Protein AF-A0A368F8Y4-F1 (afdb_monomer_lite)

InterPro domains:
  IPR003582 ShKT domain [PF01549] (20-58)

Structure (mmCIF, N/CA/C/O backbone):
data_AF-A0A368F8Y4-F1
#
_entry.id   AF-A0A368F8Y4-F1
#
loop_
_atom_site.group_PDB
_atom_site.id
_atom_site.type_symbol
_atom_site.label_atom_id
_atom_site.label_alt_id
_atom_site.label_comp_id
_atom_site.label_asym_id
_atom_site.label_entity_id
_atom_site.label_seq_id
_atom_site.pdbx_PDB_ins_code
_atom_site.Cartn_x
_atom_site.Cartn_y
_atom_site.Cartn_z
_atom_site.occupancy
_atom_site.B_iso_or_equiv
_atom_site.auth_seq_id
_atom_site.auth_comp_id
_atom_site.auth_asym_id
_atom_site.auth_atom_id
_atom_site.pdbx_PDB_model_num
ATOM 1 N N . MET A 1 1 ? 37.748 8.030 -32.482 1.00 51.19 1 MET A N 1
ATOM 2 C CA . MET A 1 1 ? 37.245 6.651 -32.295 1.00 51.19 1 MET A CA 1
ATOM 3 C C . MET A 1 1 ? 35.750 6.762 -32.015 1.00 51.19 1 MET A C 1
ATOM 5 O O . MET A 1 1 ? 35.419 7.417 -31.034 1.00 51.19 1 MET A O 1
ATOM 9 N N . PRO A 1 2 ? 34.845 6.292 -32.888 1.00 51.22 2 PRO A N 1
ATOM 10 C CA . PRO A 1 2 ? 33.410 6.443 -32.652 1.00 51.22 2 PRO A CA 1
ATOM 11 C C . PRO A 1 2 ? 32.924 5.446 -31.586 1.00 51.22 2 PRO A C 1
ATOM 13 O O . PRO A 1 2 ? 33.267 4.267 -31.628 1.00 51.22 2 PRO A O 1
ATOM 16 N N . GLN A 1 3 ? 32.156 5.940 -30.613 1.00 57.53 3 GLN A N 1
ATOM 17 C CA . GLN A 1 3 ? 31.542 5.157 -29.535 1.00 57.53 3 GLN A CA 1
ATOM 18 C C . GLN A 1 3 ? 30.531 4.145 -30.120 1.00 57.53 3 GLN A C 1
ATOM 20 O O . GLN A 1 3 ? 29.735 4.526 -30.983 1.00 57.53 3 GLN A O 1
ATOM 25 N N . PRO A 1 4 ? 30.536 2.866 -29.697 1.00 58.03 4 PRO A N 1
ATOM 26 C CA . PRO A 1 4 ? 29.599 1.875 -30.212 1.00 58.03 4 PRO A CA 1
ATOM 27 C C . PRO A 1 4 ? 28.180 2.091 -29.662 1.00 58.03 4 PRO A C 1
ATOM 29 O O . PRO A 1 4 ? 27.968 2.406 -28.494 1.00 58.03 4 PRO A O 1
ATOM 32 N N . ARG A 1 5 ? 27.213 1.921 -30.566 1.00 62.00 5 ARG A N 1
ATOM 33 C CA . ARG A 1 5 ? 25.758 2.051 -30.396 1.00 62.00 5 ARG A CA 1
ATOM 34 C C . ARG A 1 5 ? 25.219 1.185 -29.237 1.00 62.00 5 ARG A C 1
ATOM 36 O O . ARG A 1 5 ? 25.680 0.053 -29.091 1.00 62.00 5 ARG A O 1
ATOM 43 N N . PRO A 1 6 ? 24.215 1.641 -28.462 1.00 56.22 6 PRO A N 1
ATOM 44 C CA . PRO A 1 6 ? 23.605 0.819 -27.419 1.00 56.22 6 PRO A CA 1
ATOM 45 C C . PRO A 1 6 ? 22.813 -0.352 -28.033 1.00 56.22 6 PRO A C 1
ATOM 47 O O . PRO A 1 6 ? 22.081 -0.191 -29.009 1.00 56.22 6 PRO A O 1
ATOM 50 N N . ASN A 1 7 ? 23.014 -1.546 -27.473 1.00 60.81 7 ASN A N 1
ATOM 51 C CA . ASN A 1 7 ? 22.454 -2.823 -27.925 1.00 60.81 7 ASN A CA 1
ATOM 52 C C . ASN A 1 7 ? 20.926 -2.908 -27.681 1.00 60.81 7 ASN A C 1
ATOM 54 O O . ASN A 1 7 ? 20.488 -2.618 -26.566 1.00 60.81 7 ASN A O 1
ATOM 58 N N . PRO A 1 8 ? 20.108 -3.388 -28.640 1.00 53.16 8 PRO A N 1
ATOM 59 C CA . PRO A 1 8 ? 18.652 -3.522 -28.500 1.00 53.16 8 PRO A CA 1
ATOM 60 C C . PRO A 1 8 ? 18.234 -4.821 -27.776 1.00 53.16 8 PRO A C 1
ATOM 62 O O . PRO A 1 8 ? 17.359 -5.544 -28.244 1.00 53.16 8 PRO A O 1
ATOM 65 N N . GLY A 1 9 ? 18.878 -5.156 -26.653 1.00 53.06 9 GLY A N 1
ATOM 66 C CA . GLY A 1 9 ? 18.687 -6.466 -26.014 1.00 53.06 9 GLY A CA 1
ATOM 67 C C . GLY A 1 9 ? 18.969 -6.548 -24.518 1.00 53.06 9 GLY A C 1
ATOM 68 O O . GLY A 1 9 ? 19.000 -7.650 -23.979 1.00 53.06 9 GLY A O 1
ATOM 69 N N . GLN A 1 10 ? 19.180 -5.429 -23.822 1.00 54.00 10 GLN A N 1
ATOM 70 C CA . GLN A 1 10 ? 19.246 -5.489 -22.364 1.00 54.00 10 GLN A CA 1
ATOM 71 C C . GLN A 1 10 ? 17.817 -5.591 -21.815 1.00 54.00 10 GLN A C 1
ATOM 73 O O . GLN A 1 10 ? 17.021 -4.684 -22.074 1.00 54.00 10 GLN A O 1
ATOM 78 N N . PRO A 1 11 ? 17.471 -6.647 -21.051 1.00 52.78 11 PRO A N 1
ATOM 79 C CA . PRO A 1 11 ? 16.287 -6.593 -20.218 1.00 52.78 11 PRO A CA 1
ATOM 80 C C . PRO A 1 11 ? 16.487 -5.385 -19.312 1.00 52.78 11 PRO A C 1
ATOM 82 O O . PRO A 1 11 ? 17.445 -5.333 -18.537 1.00 52.78 11 PRO A O 1
ATOM 85 N N . MET A 1 12 ? 15.631 -4.380 -19.481 1.00 59.53 12 MET A N 1
ATOM 86 C CA . MET A 1 12 ? 15.528 -3.253 -18.566 1.00 59.53 12 MET A CA 1
ATOM 87 C C . MET A 1 12 ? 15.571 -3.841 -17.153 1.00 59.53 12 MET A C 1
ATOM 89 O O . MET A 1 12 ? 14.838 -4.809 -16.927 1.00 59.53 12 MET A O 1
ATOM 93 N N . PRO A 1 13 ? 16.476 -3.389 -16.260 1.00 54.09 13 PRO A N 1
ATOM 94 C CA . PRO A 1 13 ? 16.651 -4.021 -14.964 1.00 54.09 13 PRO A CA 1
ATOM 95 C C . PRO A 1 13 ? 15.282 -4.061 -14.307 1.00 54.09 13 PRO A C 1
ATOM 97 O O . PRO A 1 13 ? 14.725 -3.020 -13.962 1.00 54.09 13 PRO A O 1
ATOM 100 N N . GLN A 1 14 ? 14.709 -5.265 -14.229 1.00 55.91 14 GLN A N 1
ATOM 101 C CA . GLN A 1 14 ? 13.471 -5.468 -13.506 1.00 55.91 14 GLN A CA 1
ATOM 102 C C . GLN A 1 14 ? 13.766 -4.926 -12.113 1.00 55.91 14 GLN A C 1
ATOM 104 O O . GLN A 1 14 ? 14.805 -5.304 -11.551 1.00 55.91 14 GLN A O 1
ATOM 109 N N . PRO A 1 15 ? 12.969 -3.973 -11.598 1.00 52.00 15 PRO A N 1
ATOM 110 C CA . PRO A 1 15 ? 13.193 -3.461 -10.263 1.00 52.00 15 PRO A CA 1
ATOM 111 C C . PRO A 1 15 ? 13.238 -4.684 -9.356 1.00 52.00 15 PRO A C 1
ATOM 113 O O . PRO A 1 15 ? 12.263 -5.431 -9.265 1.00 52.00 15 PRO A O 1
ATOM 116 N N . LYS A 1 16 ? 14.426 -4.960 -8.796 1.00 54.91 16 LYS A N 1
ATOM 117 C CA . LYS A 1 16 ? 14.619 -6.053 -7.844 1.00 54.91 16 LYS A CA 1
ATOM 118 C C . LYS A 1 16 ? 13.468 -5.955 -6.844 1.00 54.91 16 LYS A C 1
ATOM 120 O O . LYS A 1 16 ? 13.191 -4.824 -6.431 1.00 54.91 16 LYS A O 1
ATOM 125 N N . PRO A 1 17 ? 12.809 -7.068 -6.469 1.00 50.88 17 PRO A N 1
ATOM 126 C CA . PRO A 1 17 ? 11.780 -7.029 -5.441 1.00 50.88 17 PRO A CA 1
ATOM 127 C C . PRO A 1 17 ? 12.404 -6.320 -4.248 1.00 50.88 17 PRO A C 1
ATOM 129 O O . PRO A 1 17 ? 13.384 -6.819 -3.693 1.00 50.88 17 PRO A O 1
ATOM 132 N N . ASN A 1 18 ? 11.958 -5.096 -3.959 1.00 56.22 18 ASN A N 1
ATOM 133 C CA . ASN A 1 18 ? 12.552 -4.324 -2.884 1.00 56.22 18 ASN A CA 1
ATOM 134 C C . ASN A 1 18 ? 12.256 -5.131 -1.616 1.00 56.22 18 ASN A C 1
ATOM 136 O O . ASN A 1 18 ? 11.083 -5.283 -1.276 1.00 56.22 18 ASN A O 1
ATOM 140 N N . PRO A 1 19 ? 13.272 -5.685 -0.928 1.00 61.50 19 PRO A N 1
ATOM 141 C CA . PRO A 1 19 ? 13.039 -6.556 0.225 1.00 61.50 19 PRO A CA 1
ATOM 142 C C . PRO A 1 19 ? 12.367 -5.791 1.371 1.00 61.50 19 PRO A C 1
ATOM 144 O O . PRO A 1 19 ? 11.752 -6.376 2.256 1.00 61.50 19 PRO A O 1
ATOM 147 N N . ASN A 1 20 ? 12.447 -4.463 1.322 1.00 67.31 20 ASN A N 1
ATOM 148 C CA . ASN A 1 20 ? 11.709 -3.564 2.182 1.00 67.31 20 ASN A CA 1
ATOM 149 C C . ASN A 1 20 ? 10.356 -3.275 1.552 1.00 67.31 20 ASN A C 1
ATOM 151 O O . ASN A 1 20 ? 10.121 -2.189 1.022 1.00 67.31 20 ASN A O 1
ATOM 155 N N . CYS A 1 21 ? 9.469 -4.260 1.623 1.00 74.62 21 CYS A N 1
ATOM 156 C CA . CYS A 1 21 ? 8.071 -3.998 1.377 1.00 74.62 21 CYS A CA 1
ATOM 157 C C . CYS A 1 21 ? 7.437 -3.371 2.620 1.00 74.62 21 CYS A C 1
ATOM 159 O O . CYS A 1 21 ? 6.802 -4.018 3.453 1.00 74.62 21 CYS A O 1
ATOM 161 N N . VAL A 1 22 ? 7.760 -2.097 2.804 1.00 82.00 22 VAL A N 1
ATOM 162 C CA . VAL A 1 22 ? 7.440 -1.319 3.993 1.00 82.00 22 VAL A CA 1
ATOM 163 C C . VAL A 1 22 ? 6.568 -0.153 3.572 1.00 82.00 22 VAL A C 1
ATOM 165 O O . VAL A 1 22 ? 6.846 0.523 2.583 1.00 82.00 22 VAL A O 1
ATOM 168 N N . ASP A 1 23 ? 5.517 0.084 4.348 1.00 86.75 23 ASP A N 1
ATOM 169 C CA . ASP A 1 23 ? 4.670 1.248 4.164 1.00 86.75 23 ASP A CA 1
ATOM 170 C C . ASP A 1 23 ? 5.455 2.534 4.426 1.00 86.75 23 ASP A C 1
ATOM 172 O O . ASP A 1 23 ? 6.162 2.686 5.425 1.00 86.75 23 ASP A O 1
ATOM 176 N N . ASN A 1 24 ? 5.307 3.490 3.521 1.00 84.44 24 ASN A N 1
ATOM 177 C CA . ASN A 1 24 ? 5.794 4.841 3.690 1.00 84.44 24 ASN A CA 1
ATOM 178 C C . ASN A 1 24 ? 5.123 5.487 4.916 1.00 84.44 24 ASN A C 1
ATOM 180 O O . ASN A 1 24 ? 3.957 5.230 5.201 1.00 84.44 24 ASN A O 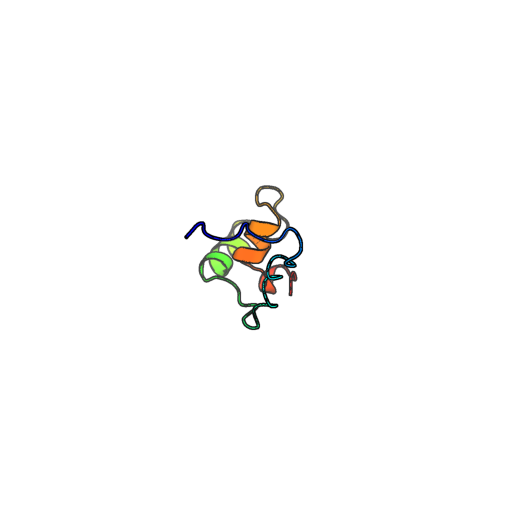1
ATOM 184 N N . GLN A 1 25 ? 5.806 6.394 5.617 1.00 85.00 25 GLN A N 1
ATOM 185 C CA . GLN A 1 25 ? 5.225 7.120 6.759 1.00 85.00 25 GLN A CA 1
ATOM 186 C C . GLN A 1 25 ? 3.915 7.841 6.393 1.00 85.00 25 GLN A C 1
ATOM 188 O O . GLN A 1 25 ? 2.986 7.909 7.197 1.00 85.00 25 GLN A O 1
ATOM 193 N N . GLN A 1 26 ? 3.800 8.315 5.148 1.00 82.31 26 GLN A N 1
ATOM 194 C CA . GLN A 1 26 ? 2.580 8.944 4.637 1.00 82.31 26 GLN A CA 1
ATOM 195 C C . GLN A 1 26 ? 1.399 7.963 4.545 1.00 82.31 26 GLN A C 1
ATOM 197 O O . GLN A 1 26 ? 0.244 8.381 4.647 1.00 82.31 26 GLN A O 1
ATOM 202 N N . CYS A 1 27 ? 1.673 6.661 4.420 1.00 86.50 27 CYS A N 1
ATOM 203 C CA . CYS A 1 27 ? 0.661 5.616 4.394 1.00 86.50 27 CYS A CA 1
ATOM 204 C C . CYS A 1 27 ? -0.208 5.615 5.644 1.00 86.50 27 CYS A C 1
ATOM 206 O O . CYS A 1 27 ? -1.429 5.614 5.533 1.00 86.50 27 CYS A O 1
ATOM 208 N N . ALA A 1 28 ? 0.409 5.673 6.829 1.00 82.69 28 ALA A N 1
ATOM 209 C CA . ALA A 1 28 ? -0.296 5.583 8.105 1.00 82.69 28 ALA A CA 1
ATOM 210 C C . ALA A 1 28 ? -1.367 6.679 8.257 1.00 82.69 28 ALA A C 1
ATOM 212 O O . ALA A 1 28 ? -2.432 6.439 8.827 1.00 82.69 28 ALA A O 1
ATOM 213 N N . GLY A 1 29 ? -1.108 7.869 7.704 1.00 82.38 29 GLY A N 1
ATOM 214 C CA . GLY A 1 29 ? -2.092 8.945 7.622 1.00 82.38 29 GLY A CA 1
ATOM 215 C C . GLY A 1 29 ? -3.188 8.649 6.599 1.00 82.38 29 GLY A C 1
ATOM 216 O O . GLY A 1 29 ? -4.372 8.755 6.919 1.00 82.38 29 GLY A O 1
ATOM 217 N N . LEU A 1 30 ? -2.800 8.233 5.391 1.00 82.81 30 LEU A N 1
ATOM 218 C CA . LEU A 1 30 ? -3.696 8.013 4.252 1.00 82.81 30 LEU A CA 1
ATOM 219 C C . LEU A 1 30 ? -4.672 6.843 4.450 1.00 82.81 30 LEU A C 1
ATOM 221 O O . LEU A 1 30 ? -5.863 6.991 4.163 1.00 82.81 30 LEU A O 1
ATOM 225 N N . VAL A 1 31 ? -4.209 5.707 4.982 1.00 81.31 31 VAL A N 1
ATOM 226 C CA . VAL A 1 31 ? -5.076 4.548 5.276 1.00 81.31 31 VAL A CA 1
ATOM 227 C C . VAL A 1 31 ? -6.097 4.873 6.360 1.00 81.31 31 VAL A C 1
ATOM 229 O O . VAL A 1 31 ? -7.226 4.403 6.290 1.00 81.31 31 VAL A O 1
ATOM 232 N N . ARG A 1 32 ? -5.739 5.738 7.318 1.00 78.50 32 ARG A N 1
ATOM 233 C CA . ARG A 1 32 ? -6.631 6.163 8.405 1.00 78.50 32 ARG A CA 1
ATOM 234 C C . ARG A 1 32 ? -7.671 7.196 7.984 1.00 78.50 32 ARG A C 1
ATOM 236 O O . ARG A 1 32 ? -8.752 7.213 8.556 1.00 78.50 32 ARG A O 1
ATOM 243 N N . THR A 1 33 ? -7.352 8.079 7.037 1.00 73.69 33 THR A N 1
ATOM 244 C CA . THR A 1 33 ? -8.256 9.185 6.666 1.00 73.69 33 THR A CA 1
ATOM 245 C C . THR A 1 33 ? -9.156 8.887 5.479 1.00 73.69 33 THR A C 1
ATOM 247 O O . THR A 1 33 ? -10.225 9.486 5.390 1.00 73.69 33 THR A O 1
ATOM 250 N N . LYS A 1 34 ? -8.726 8.053 4.524 1.00 69.81 34 LYS A N 1
ATOM 251 C CA . LYS A 1 34 ? -9.3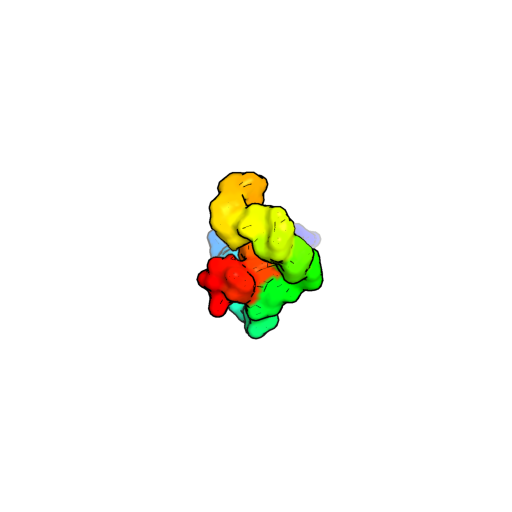47 8.070 3.189 1.00 69.81 34 LYS A CA 1
ATOM 252 C C . LYS A 1 34 ? -9.532 6.720 2.521 1.00 69.81 34 LYS A C 1
ATOM 254 O O . LYS A 1 34 ? -9.791 6.691 1.320 1.00 69.81 34 LYS A O 1
ATOM 259 N N . ASP A 1 35 ? -9.385 5.639 3.282 1.00 81.25 35 ASP A N 1
ATOM 260 C CA . ASP A 1 35 ? -9.421 4.279 2.750 1.00 81.25 35 ASP A CA 1
ATOM 261 C C . ASP A 1 35 ? -8.534 4.164 1.499 1.00 81.25 35 ASP A C 1
ATOM 2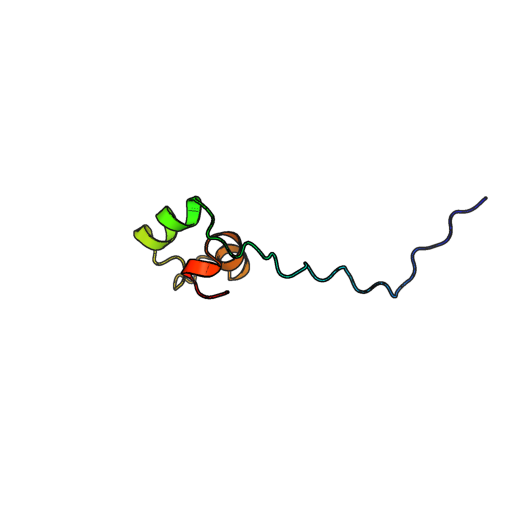63 O O . ASP A 1 35 ? -8.950 3.795 0.404 1.00 81.25 35 ASP A O 1
ATOM 267 N N . PHE A 1 36 ? -7.297 4.644 1.639 1.00 85.00 36 PHE A N 1
ATOM 268 C CA . PHE A 1 36 ? -6.373 4.870 0.530 1.00 85.00 36 PHE A CA 1
ATOM 269 C C . PHE A 1 36 ? -6.193 3.635 -0.368 1.00 85.00 36 PHE A C 1
ATOM 271 O O . PHE A 1 36 ? -6.105 3.767 -1.588 1.00 85.00 36 PHE A O 1
ATOM 278 N N . CYS A 1 37 ? -6.234 2.441 0.223 1.00 83.00 37 CYS A N 1
ATOM 279 C CA . CYS A 1 37 ? -6.151 1.175 -0.494 1.00 83.00 37 CYS A CA 1
ATOM 280 C C . CYS A 1 37 ? -7.385 0.894 -1.368 1.00 83.00 37 CYS A C 1
ATOM 282 O O . CYS A 1 37 ? -7.221 0.510 -2.526 1.00 83.00 37 CYS A O 1
ATOM 284 N N . ASN A 1 38 ? -8.607 1.166 -0.893 1.00 84.88 38 ASN A N 1
ATOM 285 C CA . ASN A 1 38 ? -9.831 0.984 -1.689 1.00 84.88 38 ASN A CA 1
ATOM 286 C C . ASN A 1 38 ? -10.217 2.225 -2.508 1.00 84.88 38 ASN A C 1
ATOM 288 O O . ASN A 1 38 ? -11.077 2.166 -3.389 1.00 84.88 38 ASN A O 1
ATOM 292 N N . SER A 1 39 ? -9.562 3.358 -2.265 1.00 85.38 39 SER A N 1
ATOM 293 C CA . SER A 1 39 ? -9.842 4.605 -2.958 1.00 85.38 39 SER A CA 1
ATOM 294 C C . SER A 1 39 ? -9.478 4.512 -4.440 1.00 85.38 39 SER A C 1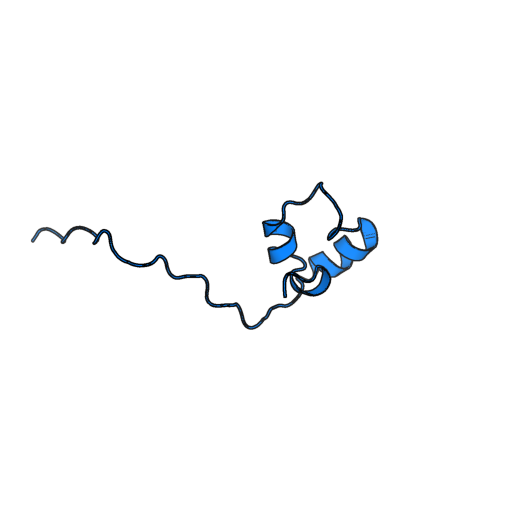
ATOM 296 O O . SER A 1 39 ? -8.355 4.164 -4.813 1.00 85.38 39 SER A O 1
ATOM 298 N N . ARG A 1 40 ? -10.429 4.868 -5.309 1.00 85.19 40 ARG A N 1
ATOM 299 C CA . ARG A 1 40 ? -10.202 5.011 -6.759 1.00 85.19 40 ARG A CA 1
ATOM 300 C C . ARG A 1 40 ? -9.489 6.311 -7.126 1.00 85.19 40 ARG A C 1
ATOM 302 O O . ARG A 1 40 ? -9.069 6.467 -8.266 1.00 85.19 40 ARG A O 1
ATOM 309 N N . SER A 1 41 ? -9.357 7.241 -6.179 1.00 85.06 41 SER A N 1
ATOM 310 C CA . SER A 1 41 ? -8.661 8.512 -6.397 1.00 85.06 41 SER A CA 1
ATOM 311 C C . SER A 1 41 ? -7.149 8.339 -6.526 1.00 85.06 41 SER A C 1
ATOM 313 O O . SER A 1 41 ? -6.491 9.214 -7.082 1.00 85.06 41 SER A O 1
ATOM 315 N N . PHE A 1 42 ? -6.598 7.233 -6.018 1.00 84.88 42 PHE A N 1
ATOM 316 C CA . PHE A 1 42 ? -5.169 6.953 -6.073 1.00 84.88 42 PHE A CA 1
ATOM 317 C C . PHE A 1 42 ? -4.889 5.816 -7.060 1.00 84.88 42 PHE A C 1
ATOM 319 O O . PHE A 1 42 ? -5.532 4.767 -6.973 1.00 84.88 42 PHE A O 1
ATOM 326 N N . PRO A 1 43 ? -3.948 5.997 -8.000 1.00 85.19 43 PRO A N 1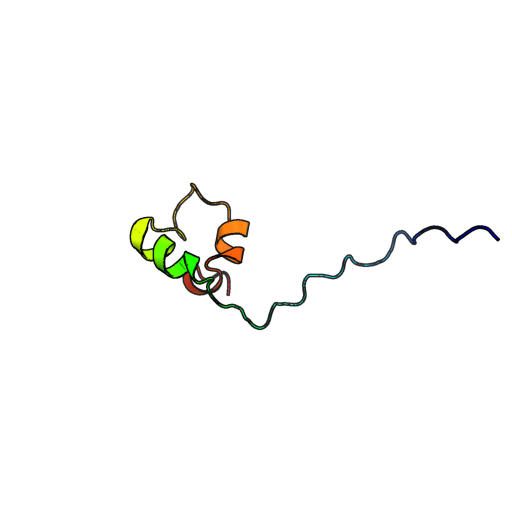
ATOM 327 C CA . PRO A 1 43 ? -3.543 4.932 -8.902 1.00 85.19 43 PRO A CA 1
ATOM 328 C C . PRO A 1 43 ? -2.746 3.862 -8.152 1.00 85.19 43 PRO A C 1
ATOM 330 O O . PRO A 1 43 ? -2.099 4.133 -7.139 1.00 85.19 43 PRO A O 1
ATOM 333 N N . ASP A 1 44 ? -2.761 2.649 -8.693 1.00 83.38 44 ASP A N 1
ATOM 334 C CA . ASP A 1 44 ? -2.159 1.466 -8.080 1.00 83.38 44 ASP A CA 1
ATOM 335 C C . ASP A 1 44 ? -0.665 1.647 -7.772 1.00 83.38 44 ASP A C 1
ATOM 337 O O . ASP A 1 44 ? -0.223 1.379 -6.662 1.00 83.38 44 ASP A O 1
ATOM 341 N N . SER A 1 45 ? 0.091 2.280 -8.676 1.00 84.06 45 SER A N 1
ATOM 342 C CA . SER A 1 45 ? 1.513 2.590 -8.459 1.00 84.06 45 SER A CA 1
ATOM 343 C C . SER A 1 45 ? 1.762 3.527 -7.274 1.00 84.06 45 SER A C 1
ATOM 345 O O . SER A 1 45 ? 2.784 3.418 -6.600 1.00 84.06 45 SER A O 1
ATOM 347 N N . VAL A 1 46 ? 0.834 4.446 -6.987 1.00 86.00 46 VAL A N 1
ATOM 348 C CA . VAL A 1 46 ? 0.916 5.317 -5.803 1.00 86.00 46 VAL A CA 1
ATOM 349 C C . VAL A 1 46 ? 0.582 4.515 -4.551 1.00 86.00 46 VAL A C 1
ATOM 351 O O . VAL A 1 46 ? 1.223 4.708 -3.520 1.00 86.00 46 VAL A O 1
ATOM 354 N N . LYS A 1 47 ? -0.353 3.563 -4.641 1.00 86.56 47 LYS A N 1
ATOM 355 C CA . LYS A 1 47 ? -0.651 2.652 -3.534 1.00 86.56 47 LYS A CA 1
ATOM 356 C C . LYS A 1 47 ? 0.511 1.716 -3.227 1.00 86.56 47 LYS A C 1
ATOM 358 O O . LYS A 1 47 ? 0.870 1.587 -2.066 1.00 86.56 47 LYS A O 1
ATOM 363 N N . GLN A 1 48 ? 1.164 1.177 -4.248 1.00 83.62 48 GLN A N 1
ATOM 364 C CA . GLN A 1 48 ? 2.392 0.394 -4.131 1.00 83.62 48 GLN A CA 1
ATOM 365 C C . GLN A 1 48 ? 3.584 1.221 -3.629 1.00 83.62 48 GLN A C 1
ATOM 367 O O . GLN A 1 48 ? 4.441 0.699 -2.928 1.00 83.62 48 GLN A O 1
ATOM 372 N N . GLY A 1 49 ? 3.671 2.509 -3.967 1.00 83.56 49 GLY A N 1
ATOM 373 C CA . GLY A 1 49 ? 4.757 3.373 -3.494 1.00 83.56 49 GLY A CA 1
ATOM 374 C C . GLY A 1 49 ? 4.576 3.867 -2.057 1.00 83.56 49 GLY A C 1
ATOM 375 O O . GLY A 1 49 ? 5.555 4.091 -1.346 1.00 83.56 49 GLY A O 1
ATOM 376 N N . LEU A 1 50 ? 3.325 4.055 -1.629 1.00 87.75 50 LEU A N 1
ATOM 377 C CA . LEU A 1 50 ? 2.999 4.584 -0.307 1.00 87.75 50 LEU A CA 1
ATOM 378 C C . LEU A 1 50 ? 2.655 3.478 0.679 1.00 87.75 50 LEU A C 1
ATOM 380 O O . LEU A 1 50 ? 3.259 3.415 1.737 1.00 87.75 50 LEU A O 1
ATOM 384 N N . CYS A 1 51 ? 1.713 2.612 0.340 1.00 88.88 51 CYS A N 1
ATOM 385 C CA . CYS A 1 51 ? 1.170 1.584 1.219 1.00 88.88 51 CYS A CA 1
ATOM 386 C C . CYS A 1 51 ? 1.273 0.173 0.617 1.00 88.88 51 CYS A C 1
ATOM 388 O O . CYS A 1 51 ? 0.251 -0.515 0.534 1.00 88.88 51 CYS A O 1
ATOM 390 N N . PRO A 1 52 ? 2.443 -0.285 0.138 1.00 87.31 52 PRO A N 1
ATOM 391 C CA . PRO A 1 52 ? 2.516 -1.592 -0.496 1.00 87.31 52 PRO A CA 1
ATOM 392 C C . PRO A 1 52 ? 2.100 -2.724 0.450 1.00 87.31 52 PRO A C 1
ATOM 394 O O . PRO A 1 52 ? 1.439 -3.652 0.003 1.00 87.31 52 PRO A O 1
ATOM 397 N N . ARG A 1 53 ? 2.403 -2.619 1.749 1.00 86.56 53 ARG A N 1
ATOM 398 C CA . ARG A 1 53 ? 2.096 -3.650 2.748 1.00 86.56 53 ARG A CA 1
ATOM 399 C C . ARG A 1 53 ? 0.699 -3.476 3.336 1.00 86.56 53 ARG A C 1
ATOM 401 O O . ARG A 1 53 ? -0.047 -4.438 3.467 1.00 86.56 53 ARG A O 1
ATOM 408 N N . SER A 1 54 ? 0.307 -2.245 3.655 1.00 85.44 54 SER A N 1
ATOM 409 C CA . SER A 1 54 ? -1.029 -1.948 4.182 1.00 85.44 54 SER A CA 1
ATOM 410 C C . SER A 1 54 ? -2.135 -2.203 3.153 1.00 85.44 54 SER A C 1
ATOM 412 O O . SER A 1 54 ? -3.258 -2.513 3.541 1.00 85.44 54 SER A O 1
ATOM 414 N N . CYS A 1 55 ? -1.832 -2.093 1.855 1.00 83.44 55 CYS A N 1
ATOM 415 C CA . CYS A 1 55 ? -2.775 -2.405 0.782 1.00 83.44 55 CYS A CA 1
ATOM 416 C C . CYS A 1 55 ? -2.626 -3.820 0.194 1.00 83.44 55 CYS A C 1
ATOM 418 O O . CYS A 1 55 ? -3.417 -4.173 -0.677 1.00 83.44 55 CYS A O 1
ATOM 420 N N . GLY A 1 56 ? -1.657 -4.625 0.645 1.00 83.69 56 GLY A N 1
ATOM 421 C CA . GLY A 1 56 ? -1.501 -6.020 0.213 1.00 83.69 56 GLY A CA 1
ATOM 422 C C . GLY A 1 56 ? -0.885 -6.214 -1.178 1.00 83.69 56 GLY A C 1
ATOM 423 O O . GLY A 1 56 ? -1.127 -7.232 -1.822 1.00 83.69 56 GLY A O 1
ATOM 424 N N . PHE A 1 57 ? -0.112 -5.244 -1.671 1.00 81.38 57 PHE A N 1
ATOM 425 C CA . PHE A 1 57 ? 0.717 -5.406 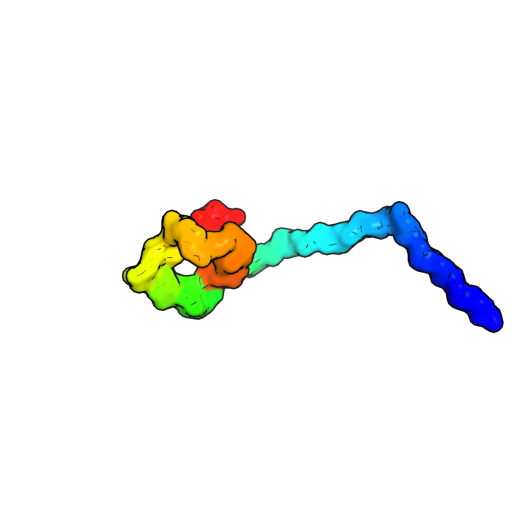-2.877 1.00 81.38 57 PHE A CA 1
ATOM 426 C C . PHE A 1 57 ? 1.963 -6.258 -2.625 1.00 81.38 57 PHE A C 1
ATOM 428 O O . PHE A 1 57 ? 2.581 -6.766 -3.563 1.00 81.38 57 PHE A O 1
ATOM 435 N N . CYS A 1 58 ? 2.298 -6.385 -1.348 1.00 72.38 58 CYS A N 1
ATOM 436 C CA . CYS A 1 58 ? 3.104 -7.402 -0.709 1.00 72.38 58 CYS A CA 1
ATOM 437 C C . CYS A 1 58 ? 2.478 -7.688 0.671 1.00 72.38 58 CYS A C 1
ATOM 439 O O . CYS A 1 58 ? 2.924 -8.664 1.297 1.00 72.38 58 CYS A O 1
#

Sequence (58 aa):
MPQPRPNPGQPMPQPKPNPNCVDNQQCAGLVRTKDFCNSRSFPDSVKQGLCPRSCGFC

Radius of gyration: 17.61 Å; chains: 1; bounding box: 47×17×41 Å

Foldseek 3Di:
DDDDDDDPDDPPPPPDPPPCQDAAPVLVVCCVPPVNLPDPVDDPVVCSVHPCPVNVVD

Organism: Ancylostoma caninum (NCBI:txid29170)

Secondary structure (DSSP, 8-state):
-PPPPPPTT---------S-----HHHHHHHHHH-TTT-TTS-HHHHHHH-TTTTT--

pLDDT: mean 73.78, std 13.48, range [50.88, 88.88]